Protein AF-A0A1Y4JCI0-F1 (afdb_monomer_lite)

Radius of gyration: 22.5 Å; chains: 1; bounding box: 40×30×76 Å

Sequence (76 aa):
MYENPVLNEAAPIQVEEVVLPQIVSIKQASQRMGLPVYYVRRLCKEVPGMAFQSGVKWYVNLGKMAEYFNNGMTSA

Structure (mmCIF, N/CA/C/O backbone):
data_AF-A0A1Y4JCI0-F1
#
_entry.id   AF-A0A1Y4JCI0-F1
#
loop_
_atom_site.group_PDB
_atom_site.id
_atom_site.type_symbol
_atom_site.label_atom_id
_atom_site.label_alt_id
_atom_site.label_comp_id
_atom_site.label_asym_id
_atom_site.label_entity_id
_atom_site.label_seq_id
_atom_site.pdbx_PDB_ins_code
_atom_site.Cartn_x
_atom_site.Cartn_y
_atom_site.Cartn_z
_atom_site.occupancy
_atom_site.B_iso_or_equiv
_atom_site.auth_seq_id
_atom_site.auth_comp_id
_atom_site.auth_asym_id
_atom_site.auth_atom_id
_atom_site.pdbx_PDB_model_num
ATOM 1 N N . MET A 1 1 ? -33.373 -20.198 58.578 1.00 43.28 1 MET A N 1
ATOM 2 C CA . MET A 1 1 ? -32.937 -20.488 57.201 1.00 43.28 1 MET A CA 1
ATOM 3 C C . MET A 1 1 ? -32.955 -19.166 56.457 1.00 43.28 1 MET A C 1
ATOM 5 O O . MET A 1 1 ? -34.039 -18.677 56.187 1.00 43.28 1 MET A O 1
ATOM 9 N N . TYR A 1 2 ? -31.804 -18.518 56.274 1.00 52.28 2 TYR A N 1
ATOM 10 C CA . TYR A 1 2 ? -31.747 -17.297 55.468 1.00 52.28 2 TYR A CA 1
ATOM 11 C C . TYR A 1 2 ? -31.627 -17.720 54.006 1.00 52.28 2 TYR A C 1
ATOM 13 O O . TYR A 1 2 ? -30.667 -18.395 53.639 1.00 52.28 2 TYR A O 1
ATOM 21 N N . GLU A 1 3 ? -32.634 -17.387 53.204 1.00 57.16 3 GLU A N 1
ATOM 22 C CA . GLU A 1 3 ? -32.580 -17.545 51.755 1.00 57.16 3 GLU A CA 1
ATOM 23 C C . GLU A 1 3 ? -31.512 -16.590 51.216 1.00 57.16 3 GLU A C 1
ATOM 25 O O . GLU A 1 3 ? -31.626 -15.372 51.338 1.00 57.16 3 GLU A O 1
ATOM 30 N N . ASN A 1 4 ? -30.436 -17.153 50.669 1.00 58.53 4 ASN A N 1
ATOM 31 C CA . ASN A 1 4 ? -29.473 -16.388 49.891 1.00 58.53 4 ASN A CA 1
ATOM 32 C C . ASN A 1 4 ? -30.158 -15.991 48.575 1.00 58.53 4 ASN A C 1
ATOM 34 O O . ASN A 1 4 ? -30.527 -16.898 47.824 1.00 58.53 4 ASN A O 1
ATOM 38 N N . PRO A 1 5 ? -30.320 -14.693 48.256 1.00 57.91 5 PRO A N 1
ATOM 39 C CA . PRO A 1 5 ? -30.823 -14.276 46.958 1.00 57.91 5 PRO A CA 1
ATOM 40 C C . PRO A 1 5 ? -29.705 -14.536 45.950 1.00 57.91 5 PRO A C 1
ATOM 42 O O . PRO A 1 5 ? -28.780 -13.740 45.782 1.00 57.91 5 PRO A O 1
ATOM 45 N N . VAL A 1 6 ? -29.737 -15.732 45.368 1.00 59.09 6 VAL A N 1
ATOM 46 C CA . VAL A 1 6 ? -28.810 -16.184 44.339 1.00 59.09 6 VAL A CA 1
ATOM 47 C C . VAL A 1 6 ? -28.847 -15.171 43.202 1.00 59.09 6 VAL A C 1
ATOM 49 O O . VAL A 1 6 ? -29.851 -15.028 42.517 1.00 59.09 6 VAL A O 1
ATOM 52 N N . LEU A 1 7 ? -27.731 -14.449 43.092 1.00 56.94 7 LEU A N 1
ATOM 53 C CA . LEU A 1 7 ? -27.075 -14.044 41.856 1.00 56.94 7 LEU A CA 1
ATOM 54 C C . LEU A 1 7 ? -28.047 -13.600 40.761 1.00 56.94 7 LEU A C 1
ATOM 56 O O . LEU A 1 7 ? -28.506 -14.405 39.961 1.00 56.94 7 LEU A O 1
ATOM 60 N N . ASN A 1 8 ? -28.278 -12.284 40.731 1.00 56.31 8 ASN A N 1
ATOM 61 C CA . ASN A 1 8 ? -28.729 -11.530 39.567 1.00 56.31 8 ASN A CA 1
ATOM 62 C C . ASN A 1 8 ? -28.216 -12.203 38.282 1.00 56.31 8 ASN A C 1
ATOM 64 O O . ASN A 1 8 ? -27.006 -12.206 38.038 1.00 56.31 8 ASN A O 1
ATOM 68 N N . GLU A 1 9 ? -29.127 -12.824 37.529 1.00 63.91 9 GLU A N 1
ATOM 69 C CA . GLU A 1 9 ? -28.863 -13.441 36.234 1.00 63.91 9 GLU A CA 1
ATOM 70 C C . GLU A 1 9 ? -28.352 -12.340 35.303 1.00 63.91 9 GLU A C 1
ATOM 72 O O . GLU A 1 9 ? -29.118 -11.611 34.674 1.00 63.91 9 GLU A O 1
ATOM 77 N N . ALA A 1 10 ? -27.032 -12.149 35.283 1.00 65.56 10 ALA A N 1
ATOM 78 C CA . ALA A 1 10 ? -26.393 -11.216 34.379 1.00 65.56 10 ALA A CA 1
ATOM 79 C C . ALA A 1 10 ? -26.783 -11.643 32.963 1.00 65.56 10 ALA A C 1
ATOM 81 O O . ALA A 1 10 ? -26.453 -12.753 32.540 1.00 65.56 10 ALA A O 1
ATOM 82 N N . ALA A 1 11 ? -27.543 -10.783 32.279 1.00 69.56 11 ALA A N 1
ATOM 83 C CA . ALA A 1 11 ? -28.017 -11.021 30.924 1.00 69.56 11 ALA A CA 1
ATOM 84 C C . ALA A 1 11 ? -26.880 -11.593 30.058 1.00 69.56 11 ALA A C 1
ATOM 86 O O . ALA A 1 11 ? -25.742 -11.121 30.173 1.00 69.56 11 ALA A O 1
ATOM 87 N N . PRO A 1 12 ? -27.152 -12.606 29.213 1.00 72.25 12 PRO A N 1
ATOM 88 C CA . PRO A 1 12 ? -26.108 -13.263 28.444 1.00 72.25 12 PRO A CA 1
ATOM 89 C C . PRO A 1 12 ? -25.369 -12.221 27.605 1.00 72.25 12 PRO A C 1
ATOM 91 O O . PRO A 1 12 ? -25.972 -11.511 26.798 1.00 72.25 12 PRO A O 1
ATOM 94 N N . ILE A 1 13 ? -24.059 -12.112 27.832 1.00 75.94 13 ILE A N 1
ATOM 95 C CA . ILE A 1 13 ? -23.183 -11.226 27.070 1.00 75.94 13 ILE A CA 1
ATOM 96 C C . ILE A 1 13 ? -23.233 -11.711 25.623 1.00 75.94 13 ILE A C 1
ATOM 98 O O . ILE A 1 13 ? -22.758 -12.803 25.312 1.00 75.94 13 ILE A O 1
ATOM 102 N N . GLN A 1 14 ? -23.842 -10.916 24.746 1.00 77.19 14 GLN A N 1
ATOM 103 C CA . GLN A 1 14 ? -23.840 -11.205 23.320 1.00 77.19 14 GLN A CA 1
ATOM 104 C C . GLN A 1 14 ? -22.449 -10.880 22.780 1.00 77.19 14 GLN A C 1
ATOM 106 O O . GLN A 1 14 ? -22.043 -9.720 22.734 1.00 77.19 14 GLN A O 1
ATOM 111 N N . VAL A 1 15 ? -21.692 -11.922 22.444 1.00 79.31 15 VAL A N 1
ATOM 112 C CA . VAL A 1 15 ? -20.361 -11.792 21.851 1.00 79.31 15 VAL A CA 1
ATOM 113 C C . VAL A 1 15 ? -20.535 -11.783 20.337 1.00 79.31 15 VAL A C 1
ATOM 115 O O . VAL A 1 15 ? -20.811 -12.819 19.739 1.00 79.31 15 VAL A O 1
ATOM 118 N N . GLU A 1 16 ? -20.416 -10.609 19.724 1.00 80.44 16 GLU A N 1
ATOM 119 C CA . GLU A 1 16 ? -20.370 -10.475 18.267 1.00 80.44 16 GLU A CA 1
ATOM 120 C C . GLU A 1 16 ? -18.934 -10.703 17.774 1.00 80.44 16 GLU A C 1
ATOM 122 O O . GLU A 1 16 ? -17.974 -10.169 18.337 1.00 80.44 16 GLU A O 1
ATOM 127 N N . GLU A 1 17 ? -18.769 -11.517 16.730 1.00 81.06 17 GLU A N 1
ATOM 128 C CA . GLU A 1 17 ? -17.458 -11.772 16.137 1.00 81.06 17 GLU A CA 1
ATOM 129 C C . GLU A 1 17 ? -17.023 -10.573 15.284 1.00 81.06 17 GLU A C 1
ATOM 131 O O . GLU A 1 17 ? -17.483 -10.371 14.161 1.00 81.06 17 GLU A O 1
ATOM 136 N N . VAL A 1 18 ? -16.108 -9.761 15.819 1.00 79.19 18 VAL A N 1
ATOM 137 C CA . VAL A 1 18 ? -15.531 -8.624 15.095 1.00 79.19 18 VAL A CA 1
ATOM 138 C C . VAL A 1 18 ? -14.294 -9.080 14.324 1.00 79.19 18 VAL A C 1
ATOM 140 O O . VAL A 1 18 ? -13.238 -9.337 14.906 1.00 79.19 18 VAL A O 1
ATOM 143 N N . VAL A 1 19 ? -14.388 -9.125 12.993 1.00 81.81 19 VAL A N 1
ATOM 144 C CA . VAL A 1 19 ? -13.226 -9.390 12.134 1.00 81.81 19 VAL A CA 1
ATOM 145 C C . VAL A 1 19 ? -12.436 -8.103 11.922 1.00 81.81 19 VAL A C 1
ATOM 147 O O . VAL A 1 19 ? -12.915 -7.136 11.328 1.00 81.81 19 VAL A O 1
ATOM 150 N N . LEU A 1 20 ? -11.188 -8.096 12.389 1.00 82.00 20 LEU A N 1
ATOM 151 C CA . LEU A 1 20 ? -10.313 -6.941 12.234 1.00 82.00 20 LEU A CA 1
ATOM 152 C C . LEU A 1 20 ? -9.839 -6.783 10.779 1.00 82.00 20 LEU A C 1
ATOM 154 O O . LEU A 1 20 ? -9.454 -7.769 10.135 1.00 82.00 20 LEU A O 1
ATOM 158 N N . PRO A 1 21 ? -9.780 -5.541 10.263 1.00 82.31 21 PRO A N 1
ATOM 159 C CA . PRO A 1 21 ? -9.252 -5.284 8.936 1.00 82.31 21 PRO A CA 1
ATOM 160 C C . PRO A 1 21 ? -7.771 -5.662 8.867 1.00 82.31 21 PRO A C 1
ATOM 162 O O . PRO A 1 21 ? -6.958 -5.285 9.714 1.00 82.31 21 PRO A O 1
ATOM 165 N N . GLN A 1 22 ? -7.406 -6.390 7.814 1.00 90.81 22 GLN A N 1
ATOM 166 C CA . GLN A 1 22 ? -6.032 -6.821 7.578 1.00 90.81 22 GLN A CA 1
ATOM 167 C C . GLN A 1 22 ? -5.202 -5.651 7.045 1.00 90.81 22 GLN A C 1
ATOM 169 O O . GLN A 1 22 ? -5.116 -5.410 5.838 1.00 90.81 22 GLN A O 1
ATOM 174 N N . ILE A 1 23 ? -4.605 -4.907 7.972 1.00 94.44 23 ILE A N 1
ATOM 175 C CA . ILE A 1 23 ? -3.777 -3.740 7.688 1.00 94.44 23 ILE A CA 1
ATOM 176 C C . ILE A 1 23 ? -2.303 -4.142 7.686 1.00 94.44 23 ILE A C 1
ATOM 178 O O . ILE A 1 23 ? -1.800 -4.726 8.645 1.00 94.44 23 ILE A O 1
ATOM 182 N N . VAL A 1 24 ? -1.579 -3.792 6.624 1.00 96.19 24 VAL A N 1
ATOM 183 C CA . VAL A 1 24 ? -0.147 -4.105 6.495 1.00 96.19 24 VAL A CA 1
ATOM 184 C C . VAL A 1 24 ? 0.641 -2.939 5.914 1.00 96.19 24 VAL A C 1
ATOM 186 O O . VAL A 1 24 ? 0.089 -2.030 5.304 1.00 96.19 24 VAL A O 1
ATOM 189 N N . SER A 1 25 ? 1.962 -2.944 6.068 1.00 96.81 25 SER A N 1
ATOM 190 C CA . SER A 1 25 ? 2.809 -1.952 5.394 1.00 96.81 25 SER A CA 1
ATOM 191 C C . SER A 1 25 ? 2.831 -2.152 3.871 1.00 96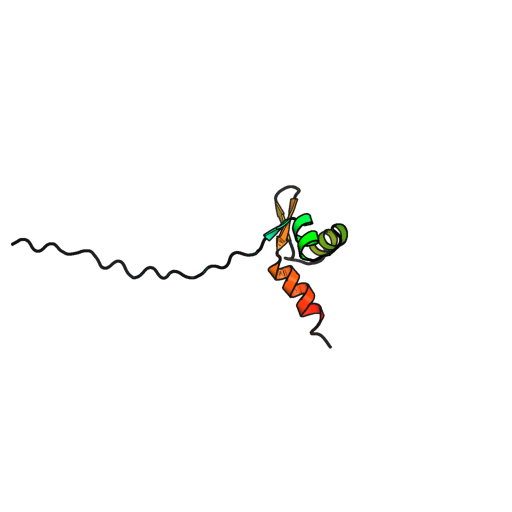.81 25 SER A C 1
ATOM 193 O O . SER A 1 25 ? 2.635 -3.263 3.380 1.00 96.81 25 SER A O 1
ATOM 195 N N . ILE A 1 26 ? 3.191 -1.110 3.111 1.00 96.81 26 ILE A N 1
ATOM 196 C CA . ILE A 1 26 ? 3.373 -1.203 1.644 1.00 96.81 26 ILE A CA 1
ATOM 197 C C . ILE A 1 26 ? 4.318 -2.353 1.245 1.00 96.81 26 ILE A C 1
ATOM 199 O O . ILE A 1 26 ? 4.065 -3.042 0.260 1.00 96.81 26 ILE A O 1
ATOM 203 N N . LYS A 1 27 ? 5.404 -2.583 1.999 1.00 97.06 27 LYS A N 1
ATOM 204 C CA . LYS A 1 27 ? 6.362 -3.664 1.701 1.00 97.06 27 LYS A CA 1
ATOM 205 C C . LYS A 1 27 ? 5.729 -5.046 1.872 1.00 97.06 27 LYS A C 1
ATOM 207 O O . LYS A 1 27 ? 5.913 -5.907 1.023 1.00 97.06 27 LYS A O 1
ATOM 212 N N . GLN A 1 28 ? 4.964 -5.237 2.943 1.00 96.88 28 GLN A N 1
ATOM 213 C CA . GLN A 1 28 ? 4.258 -6.494 3.193 1.00 96.88 28 GLN A CA 1
ATOM 214 C C . GLN A 1 28 ? 3.134 -6.719 2.179 1.00 96.88 28 GLN A C 1
ATOM 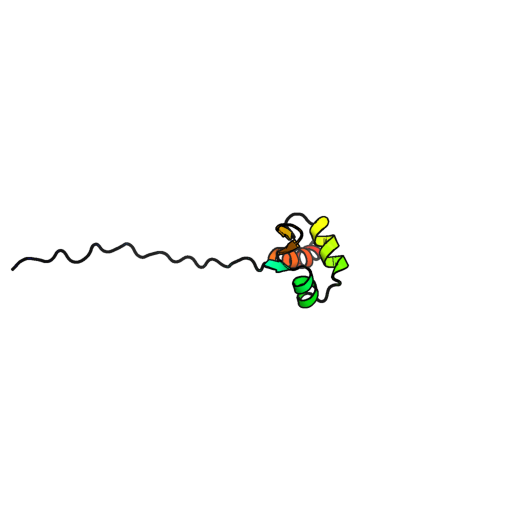216 O O . GLN A 1 28 ? 2.991 -7.830 1.686 1.00 96.88 28 GLN A O 1
ATOM 221 N N . ALA A 1 29 ? 2.375 -5.678 1.818 1.00 96.25 29 ALA A N 1
ATOM 222 C CA . ALA A 1 29 ? 1.367 -5.767 0.761 1.00 96.25 29 ALA A CA 1
ATOM 223 C C . ALA A 1 29 ? 1.998 -6.176 -0.578 1.00 96.25 29 ALA A C 1
ATOM 225 O O . ALA A 1 29 ? 1.517 -7.093 -1.232 1.00 96.25 29 ALA A O 1
ATOM 226 N N . SER A 1 30 ? 3.120 -5.548 -0.943 1.00 97.44 30 SER A N 1
ATOM 227 C CA . SER A 1 30 ? 3.899 -5.893 -2.137 1.00 97.44 30 SER A CA 1
ATOM 228 C C . SER A 1 30 ? 4.313 -7.368 -2.150 1.00 97.44 30 SER A C 1
ATOM 230 O O . SER A 1 30 ? 4.074 -8.048 -3.143 1.00 97.44 30 SER A O 1
ATOM 232 N N . GLN A 1 31 ? 4.845 -7.883 -1.038 1.00 97.00 31 GLN A N 1
ATOM 233 C CA . GLN A 1 31 ? 5.227 -9.294 -0.911 1.00 97.00 31 GLN A CA 1
ATOM 234 C C . GLN A 1 31 ? 4.029 -10.246 -1.009 1.00 97.00 31 GLN A C 1
ATOM 236 O O . GLN A 1 31 ? 4.107 -11.239 -1.722 1.00 97.00 31 GLN A O 1
ATOM 241 N N . ARG A 1 32 ? 2.920 -9.945 -0.321 1.00 94.50 32 ARG A N 1
ATOM 242 C CA . ARG A 1 32 ? 1.719 -10.800 -0.314 1.00 94.50 32 ARG A CA 1
ATOM 243 C C . ARG A 1 32 ? 1.027 -10.857 -1.674 1.00 94.50 32 ARG A C 1
ATOM 245 O O . ARG A 1 32 ? 0.495 -11.897 -2.033 1.00 94.50 32 ARG A O 1
ATOM 252 N N . MET A 1 33 ? 1.031 -9.746 -2.405 1.00 91.81 33 MET A N 1
ATOM 253 C CA . MET A 1 33 ? 0.304 -9.603 -3.671 1.00 91.81 33 MET A CA 1
ATOM 254 C C . MET 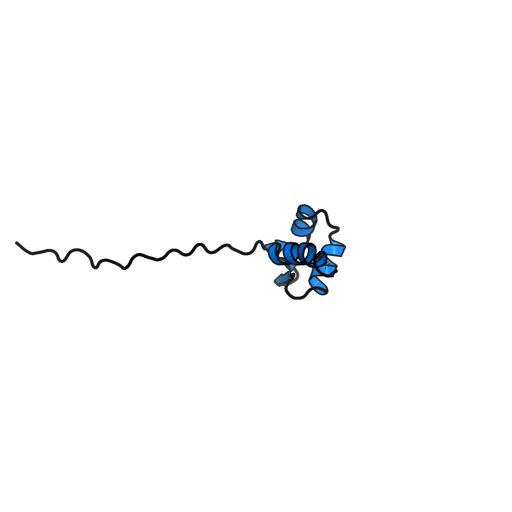A 1 33 ? 1.185 -9.864 -4.900 1.00 91.81 33 MET A C 1
ATOM 256 O O . MET A 1 33 ? 0.681 -9.854 -6.016 1.00 91.81 33 MET A O 1
ATOM 260 N N . GLY A 1 34 ? 2.500 -10.040 -4.722 1.00 94.31 34 GLY A N 1
ATOM 261 C CA . GLY A 1 34 ? 3.443 -10.192 -5.835 1.00 94.31 34 GLY A CA 1
ATOM 262 C C . GLY 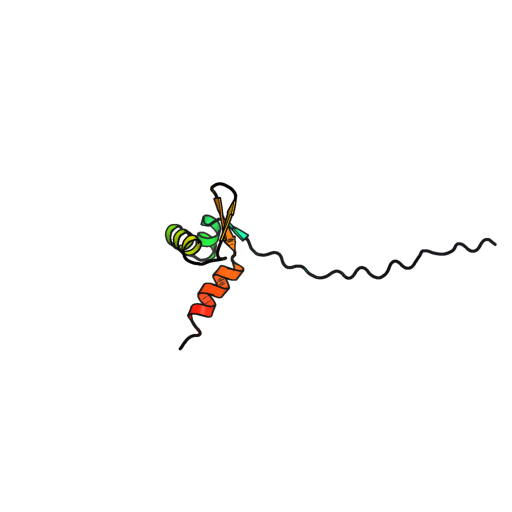A 1 34 ? 3.594 -8.933 -6.697 1.00 94.31 34 GLY A C 1
ATOM 263 O O . GLY A 1 34 ? 3.964 -9.024 -7.864 1.00 94.31 34 GLY A O 1
ATOM 264 N N . LEU A 1 35 ? 3.301 -7.750 -6.146 1.00 95.62 35 LEU A N 1
ATOM 265 C CA . LEU A 1 35 ? 3.308 -6.482 -6.883 1.00 95.62 35 LEU A CA 1
ATOM 266 C C . LEU A 1 35 ? 4.550 -5.650 -6.560 1.00 95.62 35 LEU A C 1
ATOM 268 O O . LEU A 1 35 ? 4.986 -5.636 -5.406 1.00 95.62 35 LEU A O 1
ATOM 2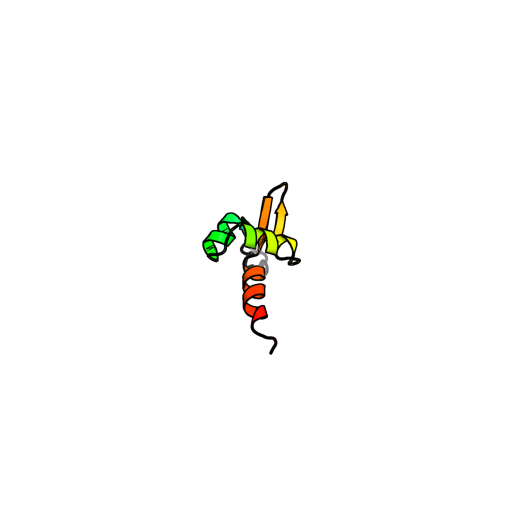72 N N . PRO A 1 36 ? 5.091 -4.863 -7.506 1.00 97.69 36 PRO A N 1
ATOM 273 C CA . PRO A 1 36 ? 6.193 -3.954 -7.211 1.00 97.69 36 PRO A CA 1
ATOM 274 C C . PRO A 1 36 ? 5.836 -2.918 -6.133 1.00 97.69 36 PRO A C 1
ATOM 276 O O . PRO A 1 36 ? 4.770 -2.302 -6.160 1.00 97.69 36 PRO A O 1
ATOM 279 N N . VAL A 1 37 ? 6.768 -2.649 -5.212 1.00 97.88 37 VAL A N 1
ATOM 280 C CA . VAL A 1 37 ? 6.581 -1.691 -4.099 1.00 97.88 37 VAL A CA 1
ATOM 281 C C . VAL A 1 37 ? 6.161 -0.300 -4.587 1.00 97.88 37 VAL A C 1
ATOM 283 O O . VAL A 1 37 ? 5.316 0.348 -3.966 1.00 97.88 37 VAL A O 1
ATOM 286 N N . TYR A 1 38 ? 6.744 0.174 -5.694 1.00 97.31 38 TYR A N 1
ATOM 287 C CA . TYR A 1 38 ? 6.407 1.483 -6.260 1.00 97.31 38 TYR A CA 1
ATOM 288 C C . TYR A 1 38 ? 4.960 1.527 -6.769 1.00 97.31 38 TYR A C 1
ATOM 290 O O . TYR A 1 38 ? 4.294 2.549 -6.614 1.00 97.31 38 TYR A O 1
ATOM 298 N N . TYR A 1 39 ? 4.463 0.416 -7.320 1.00 96.81 39 TYR A N 1
ATOM 299 C CA . TYR A 1 39 ? 3.109 0.309 -7.845 1.00 96.81 39 TYR A CA 1
ATOM 300 C C . TYR A 1 39 ? 2.087 0.343 -6.708 1.00 96.81 39 TYR A C 1
ATOM 302 O O . TYR A 1 39 ? 1.160 1.146 -6.745 1.00 96.81 39 TYR A O 1
ATOM 310 N N . VAL A 1 40 ? 2.322 -0.424 -5.637 1.00 96.44 40 VAL A N 1
ATOM 311 C CA . VAL A 1 40 ? 1.481 -0.371 -4.428 1.00 96.44 40 VAL A CA 1
ATOM 312 C C . VAL A 1 40 ? 1.477 1.041 -3.835 1.00 96.44 40 VAL A C 1
ATOM 314 O O . VAL A 1 40 ? 0.424 1.575 -3.510 1.00 96.44 40 VAL A O 1
ATOM 317 N N . ARG A 1 41 ? 2.640 1.702 -3.758 1.00 96.25 41 ARG A N 1
ATOM 318 C CA . ARG A 1 41 ? 2.727 3.090 -3.277 1.00 96.25 41 ARG A CA 1
ATOM 319 C C . ARG A 1 41 ? 1.930 4.068 -4.141 1.00 96.25 41 ARG A C 1
ATOM 321 O O . ARG A 1 41 ? 1.372 5.013 -3.591 1.00 96.25 41 ARG A O 1
ATOM 328 N N . ARG A 1 42 ? 1.906 3.873 -5.460 1.00 96.25 42 ARG A N 1
ATOM 329 C CA . ARG A 1 42 ? 1.104 4.681 -6.382 1.00 96.25 42 ARG A CA 1
ATOM 330 C C . ARG A 1 42 ? -0.390 4.477 -6.125 1.00 96.25 42 ARG A C 1
ATOM 332 O O . ARG A 1 42 ? -1.089 5.462 -5.919 1.00 96.25 42 ARG A O 1
ATOM 339 N N . LEU A 1 43 ? -0.841 3.226 -6.010 1.00 94.44 43 LEU A N 1
ATOM 340 C CA . LEU A 1 43 ? -2.236 2.905 -5.684 1.00 94.44 43 LEU A CA 1
ATOM 341 C C . LEU A 1 43 ? -2.689 3.532 -4.365 1.00 94.44 43 LEU A C 1
ATOM 343 O O . LEU A 1 43 ? -3.772 4.096 -4.308 1.00 94.44 43 LEU A O 1
ATOM 347 N N . CYS A 1 44 ? -1.853 3.511 -3.325 1.00 94.31 44 CYS A N 1
ATOM 348 C CA . CYS A 1 44 ? -2.184 4.152 -2.048 1.00 94.31 44 CYS A CA 1
ATOM 349 C C . CYS A 1 44 ? -2.431 5.665 -2.158 1.00 94.31 44 CYS A C 1
ATOM 351 O O . CYS A 1 44 ? -3.100 6.222 -1.296 1.00 94.31 44 CYS A O 1
ATOM 353 N N . LYS A 1 45 ? -1.859 6.333 -3.169 1.00 92.88 45 LYS A N 1
ATOM 354 C CA . LYS A 1 45 ? -2.057 7.768 -3.416 1.00 92.88 45 LYS A CA 1
ATOM 355 C C . LYS A 1 45 ? -3.256 8.043 -4.319 1.00 92.88 45 LYS A C 1
ATOM 357 O O . LYS A 1 45 ? -3.926 9.048 -4.131 1.00 92.88 45 LYS A O 1
ATOM 362 N N . GLU A 1 46 ? -3.476 7.188 -5.315 1.00 93.62 46 GLU A N 1
ATOM 363 C CA . GLU A 1 46 ? -4.513 7.373 -6.336 1.00 93.62 46 GLU A CA 1
ATOM 364 C C . GLU A 1 46 ? -5.884 6.848 -5.885 1.00 93.62 46 GLU A C 1
ATOM 366 O O . GLU A 1 46 ? -6.906 7.436 -6.229 1.00 93.62 46 GLU A O 1
ATOM 371 N N . VAL A 1 47 ? -5.924 5.753 -5.116 1.00 92.75 47 VAL A N 1
ATOM 372 C CA . VAL A 1 47 ? -7.169 5.075 -4.734 1.00 92.75 47 VAL A CA 1
ATOM 373 C C . VAL A 1 47 ? -7.596 5.500 -3.323 1.00 92.75 47 VAL A C 1
ATOM 375 O O . VAL A 1 47 ? -6.927 5.148 -2.343 1.00 92.75 47 VAL A O 1
ATOM 378 N N . PRO A 1 48 ? -8.719 6.225 -3.175 1.00 91.12 48 PRO A N 1
ATOM 379 C CA . PRO A 1 48 ? -9.189 6.675 -1.872 1.00 91.12 48 PRO A CA 1
ATOM 380 C C . PRO A 1 48 ? -9.576 5.484 -0.988 1.00 91.12 48 PRO A C 1
ATOM 382 O O . PRO A 1 48 ? -10.168 4.507 -1.444 1.00 91.12 48 PRO A O 1
ATOM 385 N N . GLY A 1 49 ? -9.220 5.552 0.296 1.00 90.19 49 GLY A N 1
ATOM 386 C CA . GLY A 1 49 ? -9.510 4.491 1.269 1.00 90.19 49 GLY A CA 1
ATOM 387 C C . GLY A 1 49 ? -8.654 3.222 1.133 1.00 90.19 49 GLY A C 1
ATOM 388 O O . GLY A 1 49 ? -8.796 2.313 1.948 1.00 90.19 49 GLY A O 1
ATOM 389 N N . MET A 1 50 ? -7.740 3.153 0.155 1.00 94.12 50 MET A N 1
ATOM 390 C CA . MET A 1 50 ? -6.802 2.030 -0.009 1.00 94.12 50 MET A CA 1
ATOM 391 C C . MET A 1 50 ? -5.809 1.932 1.153 1.00 94.12 50 MET A C 1
ATOM 393 O O . MET A 1 50 ? -5.396 0.845 1.563 1.00 94.12 50 MET A O 1
ATOM 397 N N . ALA A 1 51 ? -5.399 3.082 1.675 1.00 95.75 51 ALA A N 1
ATOM 398 C CA . ALA A 1 51 ? -4.397 3.181 2.713 1.00 95.75 51 ALA A CA 1
ATOM 399 C C . ALA A 1 51 ? -4.668 4.376 3.625 1.00 95.75 51 ALA A C 1
ATOM 401 O O . ALA A 1 51 ? -5.338 5.333 3.240 1.00 95.75 51 ALA A O 1
ATOM 402 N N . PHE A 1 52 ? -4.088 4.330 4.818 1.00 93.81 52 PHE A N 1
ATOM 403 C CA . PHE A 1 52 ? -3.998 5.473 5.715 1.00 93.81 52 PHE A CA 1
ATOM 404 C C . PHE A 1 52 ? -2.541 5.744 6.074 1.00 93.81 52 PHE A C 1
ATOM 406 O O . PHE A 1 52 ? -1.666 4.871 6.003 1.00 93.81 52 PHE A O 1
ATOM 413 N N . GLN A 1 53 ? -2.285 6.982 6.473 1.00 93.50 53 GLN A N 1
ATOM 414 C CA . GLN A 1 53 ? -0.975 7.423 6.907 1.00 93.50 53 GLN A CA 1
ATOM 415 C C . GLN A 1 53 ? -0.893 7.402 8.437 1.00 93.50 53 GLN A C 1
ATOM 417 O O . GLN A 1 53 ? -1.803 7.842 9.133 1.00 93.50 53 GLN A O 1
ATOM 422 N N . SER A 1 54 ? 0.220 6.900 8.964 1.00 92.69 54 SER A N 1
ATOM 423 C CA . SER A 1 54 ? 0.570 6.941 10.382 1.00 92.69 54 SER A CA 1
ATOM 424 C C . SER A 1 54 ? 1.999 7.472 10.492 1.00 92.69 54 SER A C 1
ATOM 426 O O . SER A 1 54 ? 2.983 6.789 10.179 1.00 92.69 54 SER A O 1
ATOM 428 N N . GLY A 1 55 ? 2.106 8.759 10.830 1.00 92.94 55 GLY A N 1
ATOM 429 C CA . GLY A 1 55 ? 3.354 9.514 10.724 1.00 92.94 55 GLY A CA 1
ATOM 430 C C . GLY A 1 55 ? 3.858 9.556 9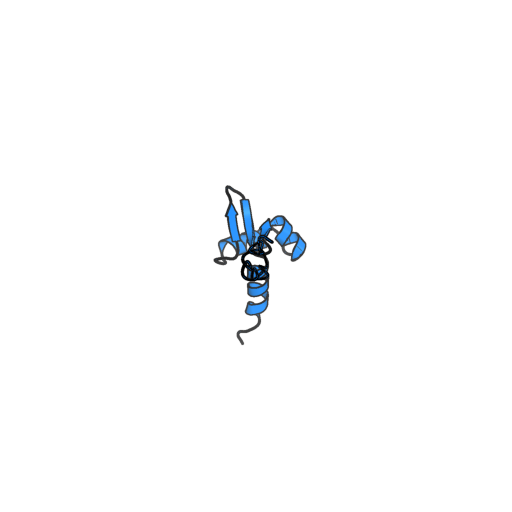.278 1.00 92.94 55 GLY A C 1
ATOM 431 O O . GLY A 1 55 ? 3.158 9.993 8.373 1.00 92.94 55 GLY A O 1
ATOM 432 N N . VAL A 1 56 ? 5.079 9.077 9.036 1.00 90.56 56 VAL A N 1
ATOM 433 C CA . VAL A 1 56 ? 5.674 9.012 7.683 1.00 90.56 56 VAL A CA 1
ATOM 434 C C . VAL A 1 56 ? 5.329 7.697 6.964 1.00 90.56 56 VAL A C 1
ATOM 436 O O . VAL A 1 56 ? 5.517 7.559 5.753 1.00 90.56 56 VAL A O 1
ATOM 439 N N . LYS A 1 57 ? 4.822 6.696 7.695 1.00 92.31 57 LYS A N 1
ATOM 440 C CA . LYS A 1 57 ? 4.517 5.373 7.142 1.00 92.31 57 LYS A CA 1
ATOM 441 C C . LYS A 1 57 ? 3.088 5.316 6.615 1.00 92.31 57 LYS A C 1
ATOM 443 O O . LYS A 1 57 ? 2.176 5.916 7.169 1.00 92.31 57 LYS A O 1
ATOM 448 N N . TRP A 1 58 ? 2.919 4.541 5.553 1.00 94.88 58 TRP A N 1
ATOM 449 C CA . TRP A 1 58 ? 1.630 4.245 4.943 1.00 94.88 58 TRP A CA 1
ATOM 450 C C . TRP A 1 58 ? 1.277 2.784 5.197 1.00 94.88 58 TRP A C 1
ATOM 452 O O . TRP A 1 58 ? 2.119 1.895 5.004 1.00 94.88 58 TRP A O 1
ATOM 462 N N . TYR A 1 59 ? 0.033 2.562 5.598 1.00 96.25 59 TYR A N 1
ATOM 463 C CA . TYR A 1 59 ? -0.536 1.256 5.889 1.00 96.25 59 TYR A CA 1
ATOM 464 C C . TYR A 1 59 ? -1.716 0.991 4.961 1.00 96.25 59 TYR A C 1
ATOM 466 O O . TYR A 1 59 ? -2.572 1.848 4.778 1.00 96.25 59 TYR A O 1
ATOM 474 N N . VAL A 1 60 ? -1.725 -0.189 4.356 1.00 96.56 60 VAL A N 1
ATOM 475 C CA . VAL A 1 60 ? -2.641 -0.614 3.298 1.00 96.56 60 VAL A CA 1
ATOM 476 C C . VAL A 1 60 ? -3.715 -1.509 3.890 1.00 96.56 60 VAL A C 1
ATOM 478 O O . VAL A 1 60 ? -3.395 -2.429 4.646 1.00 96.56 60 VAL A O 1
ATOM 481 N N . ASN A 1 61 ? -4.967 -1.267 3.514 1.00 94.25 61 ASN A N 1
ATOM 482 C CA . ASN A 1 61 ? -6.076 -2.165 3.796 1.00 94.25 61 ASN A CA 1
ATOM 483 C C . ASN A 1 61 ? -6.124 -3.261 2.720 1.00 94.25 61 ASN A C 1
ATOM 485 O O . ASN A 1 61 ? -6.485 -2.998 1.572 1.00 94.25 61 ASN A O 1
ATOM 489 N N . LEU A 1 62 ? -5.772 -4.496 3.087 1.00 92.62 62 LEU A N 1
ATOM 490 C CA . LEU A 1 62 ? -5.760 -5.613 2.139 1.00 92.62 62 LEU A CA 1
ATOM 491 C C . LEU A 1 62 ? -7.157 -6.010 1.655 1.00 92.62 62 LEU A C 1
ATOM 493 O O . LEU A 1 62 ? -7.280 -6.444 0.515 1.00 92.62 62 LEU A O 1
ATOM 497 N N . GLY A 1 63 ? -8.197 -5.835 2.475 1.00 91.50 63 GLY A N 1
ATOM 498 C CA . GLY A 1 63 ? -9.578 -6.094 2.061 1.00 91.50 63 GLY A CA 1
ATOM 499 C C . GLY A 1 63 ? -9.995 -5.155 0.930 1.00 91.50 63 GLY A C 1
ATOM 500 O O . GLY A 1 63 ? -10.403 -5.607 -0.136 1.00 91.50 63 GLY A O 1
ATOM 501 N N . LYS A 1 64 ? -9.752 -3.849 1.104 1.00 90.81 64 LYS A N 1
ATOM 502 C CA . LYS A 1 64 ? -10.025 -2.846 0.061 1.00 90.81 64 LYS A CA 1
ATOM 503 C C . LYS A 1 64 ? -9.185 -3.066 -1.196 1.00 90.81 64 LYS A C 1
ATOM 505 O O . LYS A 1 64 ? -9.655 -2.849 -2.309 1.00 90.81 64 LYS A O 1
ATOM 510 N N . MET A 1 65 ? -7.944 -3.509 -1.021 1.00 91.56 65 MET A N 1
ATOM 511 C CA . MET A 1 65 ? -7.057 -3.844 -2.129 1.00 91.56 65 MET A CA 1
ATOM 512 C C . MET A 1 65 ? -7.564 -5.056 -2.919 1.00 91.56 65 MET A C 1
ATOM 514 O O . MET A 1 65 ? -7.560 -5.016 -4.146 1.00 91.56 65 MET A O 1
ATOM 518 N N . ALA A 1 66 ? -8.047 -6.100 -2.240 1.00 91.00 66 ALA A N 1
ATOM 519 C CA . ALA A 1 66 ? -8.675 -7.250 -2.884 1.00 91.00 66 ALA A CA 1
ATOM 520 C C . ALA A 1 66 ? -9.952 -6.843 -3.636 1.00 91.00 66 ALA A C 1
ATOM 522 O O . ALA A 1 66 ? -10.098 -7.181 -4.807 1.00 91.00 66 ALA A O 1
ATOM 523 N N . GLU A 1 67 ? -10.828 -6.046 -3.012 1.00 90.44 67 GLU A N 1
ATOM 524 C CA . GLU A 1 67 ? -12.008 -5.475 -3.677 1.00 90.44 67 GLU A CA 1
ATOM 525 C C . GLU A 1 67 ? -11.633 -4.693 -4.939 1.00 90.44 67 GLU A C 1
ATOM 527 O O . GLU A 1 67 ? -12.270 -4.860 -5.970 1.00 90.44 67 GLU A O 1
ATOM 532 N N . TYR A 1 68 ? -10.588 -3.862 -4.886 1.00 90.25 68 TYR A N 1
ATOM 533 C CA . TYR A 1 68 ? -10.141 -3.062 -6.029 1.00 90.25 68 TYR A CA 1
ATOM 534 C C . TYR A 1 68 ? -9.749 -3.926 -7.236 1.00 90.25 68 TYR A C 1
ATOM 536 O O . TYR A 1 68 ? -10.170 -3.641 -8.355 1.00 90.25 68 TYR A O 1
ATOM 544 N N . PHE A 1 69 ? -8.982 -4.999 -7.020 1.00 89.81 69 PHE A N 1
ATOM 545 C CA . PHE A 1 69 ? -8.586 -5.899 -8.109 1.00 89.81 69 PHE A CA 1
ATOM 546 C C . PHE A 1 69 ? -9.736 -6.780 -8.603 1.00 89.81 69 PHE A C 1
ATOM 548 O O . PHE A 1 69 ? -9.822 -7.046 -9.800 1.00 89.81 69 PHE A O 1
ATOM 555 N N . ASN A 1 70 ? -10.634 -7.200 -7.710 1.00 88.88 70 ASN A N 1
ATOM 556 C CA . ASN A 1 70 ? -11.761 -8.062 -8.064 1.00 88.88 70 ASN A CA 1
ATOM 557 C C . ASN A 1 70 ? -12.882 -7.290 -8.782 1.00 88.88 70 ASN A C 1
ATOM 559 O O . ASN A 1 70 ? -13.452 -7.788 -9.752 1.00 88.88 70 ASN A O 1
ATOM 563 N N . ASN A 1 71 ? -13.163 -6.054 -8.363 1.00 78.81 71 ASN A N 1
ATOM 564 C CA . ASN A 1 71 ? -14.223 -5.220 -8.941 1.00 78.81 71 ASN A CA 1
ATOM 565 C C . ASN A 1 71 ? -13.792 -4.533 -10.250 1.00 78.81 71 ASN A C 1
ATOM 567 O O . ASN A 1 71 ? -14.642 -4.103 -11.023 1.00 78.81 71 ASN A O 1
ATOM 571 N N . GLY A 1 72 ? -12.489 -4.479 -10.554 1.00 57.91 72 GLY A N 1
ATOM 572 C CA . GLY A 1 72 ? -11.976 -4.053 -11.863 1.00 57.91 72 GLY A CA 1
ATOM 573 C C . GLY A 1 72 ? -12.279 -5.026 -13.017 1.00 57.91 72 GLY A C 1
ATOM 574 O O . GLY A 1 72 ? -11.986 -4.699 -14.163 1.00 57.91 72 GLY A O 1
ATOM 575 N N . MET A 1 73 ? -12.859 -6.202 -12.733 1.00 49.34 73 MET A N 1
ATOM 576 C CA . MET A 1 73 ? -13.269 -7.211 -13.726 1.00 49.34 73 MET A CA 1
ATOM 577 C C . MET A 1 73 ? -14.791 -7.293 -13.958 1.00 49.34 73 MET A C 1
ATOM 579 O O . MET A 1 73 ? -15.231 -8.105 -14.765 1.00 49.34 73 MET A O 1
ATOM 583 N N . THR A 1 74 ? -15.613 -6.473 -13.292 1.00 42.25 74 THR A N 1
ATOM 584 C CA . THR A 1 74 ? -17.091 -6.497 -13.411 1.00 42.25 74 THR A CA 1
ATOM 585 C C . THR A 1 74 ? -17.650 -5.153 -13.876 1.00 42.25 74 THR A C 1
ATOM 587 O O . THR A 1 74 ? -18.462 -4.506 -13.220 1.00 42.25 74 THR A O 1
ATOM 590 N N . SER A 1 75 ? -17.200 -4.706 -15.046 1.00 39.75 75 SER A N 1
ATOM 591 C CA . SER A 1 75 ? -17.859 -3.656 -15.831 1.00 39.75 75 SER A CA 1
ATOM 592 C C . SER A 1 75 ? -17.569 -3.886 -17.316 1.00 39.75 75 SER A C 1
ATOM 594 O O . SER A 1 75 ? -16.710 -3.225 -17.896 1.00 39.75 75 SER A O 1
ATOM 596 N N . ALA A 1 76 ? -18.251 -4.871 -17.899 1.00 35.94 76 ALA A N 1
ATOM 597 C CA . ALA A 1 76 ? -18.443 -5.042 -19.337 1.00 35.94 76 ALA A CA 1
ATOM 598 C C . ALA A 1 76 ? -19.819 -5.673 -19.568 1.00 35.94 76 ALA A C 1
ATOM 600 O O . ALA A 1 76 ? -20.154 -6.604 -18.798 1.00 35.94 76 ALA A O 1
#

pLDDT: mean 83.48, std 16.73, range [35.94, 97.88]

Secondary structure (DSSP, 8-state):
------------------PPP-EEEHHHHHHHHT--HHHHHHHHHHSTTSEEEETTEEEEEHHHHHHHHHHTTS--

Foldseek 3Di:
DDDDPPDDPPPPPDDDDDDDFPKAFLVVLCVVVVHDSVVSVVCQVVPPPQWDDDPPTIIGGVVVVVCVVVVVVPDD